Protein AF-A0A538HYV1-F1 (afdb_monomer)

Solvent-accessible surface area (backbone atoms only — not comparable to full-atom values): 6639 Å² total; per-residue (Å²): 136,78,75,59,47,40,38,59,32,88,82,58,61,31,30,32,40,26,66,51,72,64,74,46,76,49,74,39,66,48,72,68,38,17,68,73,62,76,39,86,46,26,56,33,26,27,53,41,82,86,28,60,45,78,77,39,39,72,88,44,53,38,77,48,64,51,94,94,42,76,47,35,38,33,24,34,67,88,70,64,28,70,54,37,30,40,22,73,55,58,73,92,80,44,101,74,81,62,76,55,48,51,36,30,53,59,82,57,48,72,88,73,88,133

Sequence (114 aa):
MTLPLSGGCNCGAVRFEVSEPLLRASYCHCKRCQRRSGTAASAQAHPAPGSFRIVAGQERLRMWKPPDSDGEKWFCGDCGSAIFGSNPVIPNRSPSGWGRSTTIPAFVRRCGSS

Secondary structure (DSSP, 8-state):
-PSPEEEE-TTSSSEEEE-S--SEEEEE-SHHHHHHHTSSSEEEEEPPTT-EEEEE-GGGEEEE--TT-S-EEEEETTT--EEEEEE---GGG-TT--S-EEEEES--------

Mean predicted aligned error: 7.63 Å

Structure (mmCIF, N/CA/C/O backbone):
data_AF-A0A538HYV1-F1
#
_entry.id   AF-A0A538HYV1-F1
#
loop_
_atom_site.group_PDB
_atom_site.id
_atom_site.type_symbol
_atom_site.label_atom_id
_atom_site.label_alt_id
_atom_site.label_comp_id
_atom_site.label_asym_id
_atom_site.label_entity_id
_atom_site.label_seq_id
_atom_site.pdbx_PDB_ins_code
_atom_site.Cartn_x
_atom_site.Cartn_y
_atom_site.Cartn_z
_atom_site.occupancy
_atom_site.B_iso_or_equiv
_atom_site.auth_seq_id
_atom_site.auth_comp_id
_atom_site.auth_asym_id
_atom_site.auth_atom_id
_atom_site.pdbx_PDB_model_num
ATOM 1 N N . MET A 1 1 ? -9.688 16.011 8.439 1.00 59.03 1 MET A N 1
ATOM 2 C CA . MET A 1 1 ? -9.669 14.544 8.237 1.00 59.03 1 MET A CA 1
ATOM 3 C C . MET A 1 1 ? -9.667 13.905 9.613 1.00 59.03 1 MET A C 1
ATOM 5 O O . MET A 1 1 ? -8.872 14.342 10.433 1.00 59.03 1 MET A O 1
ATOM 9 N N . THR A 1 2 ? -10.559 12.955 9.888 1.00 82.31 2 THR A N 1
ATOM 10 C CA . THR A 1 2 ? -10.644 12.296 11.203 1.00 82.31 2 THR A CA 1
ATOM 11 C C . THR A 1 2 ? -9.802 11.026 11.193 1.00 82.31 2 THR A C 1
ATOM 13 O O . THR A 1 2 ? -9.894 10.243 10.249 1.00 82.31 2 THR A O 1
ATOM 16 N N . LEU A 1 3 ? -8.971 10.855 12.218 1.00 88.69 3 LEU A N 1
ATOM 17 C CA . LEU A 1 3 ? -8.142 9.672 12.438 1.00 88.69 3 LEU A CA 1
ATOM 18 C C . LEU A 1 3 ? -8.873 8.668 13.349 1.00 88.69 3 LEU A C 1
ATOM 20 O O . LEU A 1 3 ? -9.713 9.096 14.143 1.00 88.69 3 LEU A O 1
ATOM 24 N N . PRO A 1 4 ? -8.550 7.363 13.274 1.00 89.69 4 PRO A N 1
ATOM 25 C CA . PRO A 1 4 ? -7.605 6.741 12.341 1.00 89.69 4 PRO A CA 1
ATOM 26 C C . PRO A 1 4 ? -8.167 6.621 10.912 1.00 89.69 4 PRO A C 1
ATOM 28 O O . PRO A 1 4 ? -9.370 6.461 10.710 1.00 89.69 4 PRO A O 1
ATOM 31 N N . LEU A 1 5 ? -7.290 6.670 9.903 1.00 92.06 5 LEU A N 1
ATOM 32 C CA . LEU A 1 5 ? -7.654 6.279 8.537 1.00 92.06 5 LEU A CA 1
ATOM 33 C C . LEU A 1 5 ? -7.629 4.754 8.444 1.00 92.06 5 LEU A C 1
ATOM 35 O O . LEU A 1 5 ? -6.626 4.144 8.797 1.00 92.06 5 LEU A O 1
ATOM 39 N N . SER A 1 6 ? -8.689 4.137 7.934 1.00 92.25 6 SER A N 1
ATOM 40 C CA . SER A 1 6 ? -8.756 2.687 7.731 1.00 92.25 6 SER A CA 1
ATOM 41 C C . SER A 1 6 ? -8.778 2.327 6.250 1.00 92.25 6 SER A C 1
ATOM 43 O O . SER A 1 6 ? -9.266 3.086 5.416 1.00 92.25 6 SER A O 1
ATOM 45 N N . GLY A 1 7 ? -8.236 1.158 5.918 1.00 91.75 7 GLY A N 1
ATOM 46 C CA . GLY A 1 7 ? -8.213 0.626 4.561 1.00 91.75 7 GLY A CA 1
ATOM 47 C C . GLY A 1 7 ? -8.047 -0.889 4.545 1.00 91.75 7 GLY A C 1
ATOM 48 O O . GLY A 1 7 ? -8.028 -1.553 5.583 1.00 91.75 7 GLY A O 1
ATOM 49 N N . GLY A 1 8 ? -7.958 -1.470 3.354 1.00 94.06 8 GLY A N 1
ATOM 50 C CA . GLY A 1 8 ? -7.794 -2.911 3.216 1.00 94.06 8 GLY A CA 1
ATOM 51 C C . GLY A 1 8 ? -7.784 -3.386 1.775 1.00 94.06 8 GLY A C 1
ATOM 52 O O . GLY A 1 8 ? -7.825 -2.587 0.840 1.00 94.06 8 GLY A O 1
ATOM 53 N N . CYS A 1 9 ? -7.719 -4.703 1.611 1.00 95.12 9 CYS A N 1
ATOM 54 C CA . CYS A 1 9 ? -7.863 -5.343 0.311 1.00 95.12 9 CYS A CA 1
ATOM 55 C C . CYS A 1 9 ? -9.325 -5.351 -0.168 1.00 95.12 9 CYS A C 1
ATOM 57 O O . CYS A 1 9 ? -10.251 -5.133 0.615 1.00 95.12 9 CYS A O 1
ATOM 59 N N . ASN A 1 10 ? -9.531 -5.666 -1.450 1.00 94.00 10 ASN A N 1
ATOM 60 C CA . ASN A 1 10 ? -10.863 -5.709 -2.056 1.00 94.00 10 ASN A CA 1
ATOM 61 C C . ASN A 1 10 ? -11.753 -6.824 -1.482 1.00 94.00 10 ASN A C 1
ATOM 63 O O . ASN A 1 10 ? -12.940 -6.606 -1.275 1.00 94.00 10 ASN A O 1
ATOM 67 N N . CYS A 1 11 ? -11.192 -8.001 -1.179 1.00 96.06 11 CYS A N 1
ATOM 68 C CA . CYS A 1 11 ? -11.957 -9.097 -0.567 1.00 96.06 11 CYS A CA 1
ATOM 69 C C . CYS A 1 11 ? -12.208 -8.908 0.938 1.00 96.06 11 CYS A C 1
ATOM 71 O O . CYS A 1 11 ? -12.892 -9.715 1.556 1.00 96.06 11 CYS A O 1
ATOM 73 N N . GLY A 1 12 ? -11.630 -7.873 1.552 1.00 95.69 12 GLY A N 1
ATOM 74 C CA . GLY A 1 12 ? -11.792 -7.566 2.968 1.00 95.69 12 GLY A CA 1
ATOM 75 C C . GLY A 1 12 ? -11.007 -8.440 3.949 1.00 95.69 12 GLY A C 1
ATOM 76 O O . GLY A 1 12 ? -11.022 -8.116 5.135 1.00 95.69 12 GLY A O 1
ATOM 77 N N . ALA A 1 13 ? -10.296 -9.471 3.478 1.00 96.19 13 ALA A N 1
ATOM 78 C CA . ALA A 1 13 ? -9.491 -10.365 4.312 1.00 96.19 13 ALA A CA 1
ATOM 79 C C . ALA A 1 13 ? -8.341 -9.644 5.036 1.00 96.19 13 ALA A C 1
ATOM 81 O O . ALA A 1 13 ? -8.035 -9.976 6.173 1.00 96.19 13 ALA A O 1
ATOM 82 N N . VAL A 1 14 ? -7.730 -8.639 4.399 1.00 96.12 14 VAL A N 1
ATOM 83 C CA . VAL A 1 14 ? -6.649 -7.822 4.968 1.00 96.12 14 VAL A CA 1
ATOM 84 C C . VAL A 1 14 ? -7.166 -6.424 5.277 1.00 96.12 14 VAL A C 1
ATOM 86 O O . VAL A 1 14 ? -7.683 -5.749 4.381 1.00 96.12 14 VAL A O 1
ATOM 89 N N . ARG A 1 15 ? -6.963 -5.957 6.512 1.00 95.25 15 ARG A N 1
ATOM 90 C CA . ARG A 1 15 ? -7.335 -4.608 6.971 1.00 95.25 15 ARG A CA 1
ATOM 91 C C . ARG A 1 15 ? -6.162 -3.912 7.644 1.00 95.25 15 ARG A C 1
ATOM 93 O O . ARG A 1 15 ? -5.368 -4.552 8.329 1.00 95.25 15 ARG A O 1
ATOM 100 N N . PHE A 1 16 ? -6.065 -2.600 7.465 1.00 91.06 16 PHE A N 1
ATOM 101 C CA . PHE A 1 16 ? -5.028 -1.769 8.071 1.00 91.06 16 PHE A CA 1
ATOM 102 C C . PHE A 1 16 ? -5.583 -0.437 8.564 1.00 91.06 16 PHE A C 1
ATOM 104 O O . PHE A 1 16 ? -6.631 0.024 8.108 1.00 91.06 16 PHE A O 1
ATOM 111 N N . GLU A 1 17 ? -4.829 0.196 9.454 1.00 93.25 17 GLU A N 1
ATOM 112 C CA . GLU A 1 17 ? -5.118 1.519 9.996 1.00 93.25 17 GLU A CA 1
ATOM 113 C C . GLU A 1 17 ? -3.878 2.416 9.962 1.00 93.25 17 GLU A C 1
ATOM 115 O O . GLU A 1 17 ? -2.746 1.933 10.042 1.00 93.25 17 GLU A O 1
ATOM 120 N N . VAL A 1 18 ? -4.113 3.725 9.861 1.00 91.50 18 VAL A N 1
ATOM 121 C CA . VAL A 1 18 ? -3.121 4.790 10.019 1.00 91.50 18 VAL A CA 1
ATOM 122 C C . VAL A 1 18 ? -3.591 5.734 11.123 1.00 91.50 18 VAL A C 1
ATOM 124 O O . VAL A 1 18 ? -4.639 6.370 10.989 1.00 91.50 18 VAL A O 1
ATOM 127 N N . SER A 1 19 ? -2.834 5.819 12.213 1.00 92.06 19 SER A N 1
ATOM 128 C CA . SER A 1 19 ? -3.205 6.587 13.409 1.00 92.06 19 SER A CA 1
ATOM 129 C C . SER A 1 19 ? -2.830 8.067 13.353 1.00 92.06 19 SER A C 1
ATOM 131 O O . SER A 1 19 ? -3.312 8.832 14.181 1.00 92.06 19 SER A O 1
ATOM 133 N N . GLU A 1 20 ? -2.004 8.481 12.390 1.00 90.88 20 GLU A N 1
ATOM 134 C CA . GLU A 1 20 ? -1.517 9.857 12.237 1.00 90.88 20 GLU A CA 1
ATOM 135 C C . GLU A 1 20 ? -1.782 10.413 10.829 1.00 90.88 20 GLU A C 1
ATOM 137 O O . GLU A 1 20 ? -2.015 9.645 9.887 1.00 90.88 20 GLU A O 1
ATOM 142 N N . PRO A 1 21 ? -1.749 11.745 10.637 1.00 90.62 21 PRO A N 1
ATOM 143 C CA . PRO A 1 21 ? -1.860 12.332 9.309 1.00 90.62 21 PRO A CA 1
ATOM 144 C C . PRO A 1 21 ? -0.768 11.817 8.361 1.00 90.62 21 PRO A C 1
ATOM 146 O O . PRO A 1 21 ? 0.375 11.574 8.750 1.00 90.62 21 PRO A O 1
ATOM 149 N N . LEU A 1 22 ? -1.114 11.682 7.080 1.00 88.38 22 LEU A N 1
ATOM 150 C CA . LEU A 1 22 ? -0.145 11.335 6.043 1.00 88.38 22 LEU A CA 1
ATOM 151 C C . LEU A 1 22 ? 0.877 12.467 5.889 1.00 88.38 22 LEU A C 1
ATOM 153 O O . LEU A 1 22 ? 0.502 13.628 5.754 1.00 88.38 22 LEU A O 1
ATOM 157 N N . LEU A 1 23 ? 2.161 12.118 5.827 1.00 88.88 23 LEU A N 1
ATOM 158 C CA . LEU A 1 23 ? 3.251 13.076 5.645 1.00 88.88 23 LEU A CA 1
ATOM 159 C C . LEU A 1 23 ? 3.259 13.673 4.237 1.00 88.88 23 LEU A C 1
ATOM 161 O O . LEU A 1 23 ? 3.586 14.841 4.051 1.00 88.88 23 LEU A O 1
ATOM 165 N N . ARG A 1 24 ? 2.949 12.855 3.224 1.00 86.56 24 ARG A N 1
ATOM 166 C CA . ARG A 1 24 ? 2.888 13.282 1.818 1.00 86.56 24 ARG A CA 1
ATOM 167 C C . ARG A 1 24 ? 2.151 12.278 0.939 1.00 86.56 24 ARG A C 1
ATOM 169 O O . ARG A 1 24 ? 2.081 11.086 1.245 1.00 86.56 24 ARG A O 1
ATOM 176 N N . ALA A 1 25 ? 1.704 12.760 -0.215 1.00 88.69 25 ALA A N 1
ATOM 177 C CA . ALA A 1 25 ? 1.298 11.944 -1.352 1.00 88.69 25 ALA A CA 1
ATOM 178 C C . ALA A 1 25 ? 2.315 12.094 -2.497 1.00 88.69 25 ALA A C 1
ATOM 180 O O . ALA A 1 25 ? 3.007 13.103 -2.606 1.00 88.69 25 ALA A O 1
ATOM 181 N N . SER A 1 26 ? 2.452 11.071 -3.337 1.00 87.50 26 SER A N 1
ATOM 182 C CA . SER A 1 26 ? 3.378 11.072 -4.475 1.00 87.50 26 SER A CA 1
ATOM 183 C C . SER A 1 26 ? 2.896 10.141 -5.581 1.00 87.50 26 SER A C 1
ATOM 185 O O . SER A 1 26 ? 2.21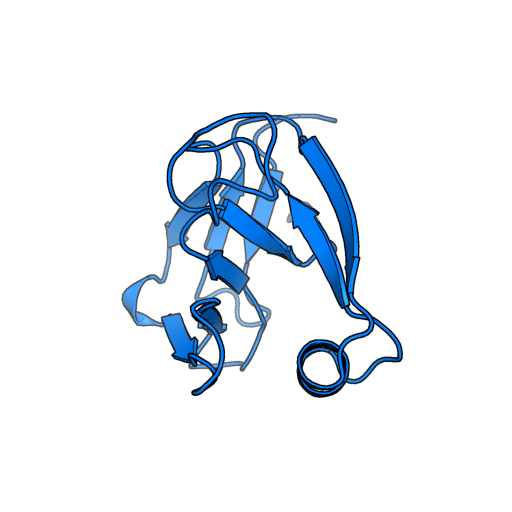8 9.153 -5.302 1.00 87.50 26 SER A O 1
ATOM 187 N N . TYR A 1 27 ? 3.312 10.403 -6.816 1.00 90.31 27 TYR A N 1
ATOM 188 C CA . TYR A 1 27 ? 3.135 9.485 -7.937 1.00 90.31 27 TYR A CA 1
ATOM 189 C C . TYR A 1 27 ? 4.472 8.836 -8.291 1.00 90.31 27 TYR A C 1
ATOM 191 O O . TYR A 1 27 ? 5.491 9.511 -8.419 1.00 90.31 27 TYR A O 1
ATOM 199 N N . CYS A 1 28 ? 4.485 7.510 -8.424 1.00 87.44 28 CYS A N 1
ATOM 200 C CA . CYS A 1 28 ? 5.654 6.779 -8.899 1.00 87.44 28 CYS A CA 1
ATOM 201 C C . CYS A 1 28 ? 5.447 6.317 -10.340 1.00 87.44 28 CYS A C 1
ATOM 203 O O . CYS A 1 28 ? 4.530 5.547 -10.624 1.00 87.44 28 CYS A O 1
ATOM 205 N N . HIS A 1 29 ? 6.353 6.743 -11.218 1.00 92.50 29 HIS A N 1
ATOM 206 C CA . HIS A 1 29 ? 6.318 6.471 -12.657 1.00 92.50 29 HIS A CA 1
ATOM 207 C C . HIS A 1 29 ? 7.257 5.337 -13.087 1.00 92.50 29 HIS A C 1
ATOM 209 O O . HIS A 1 29 ? 7.477 5.127 -14.276 1.00 92.50 29 HIS A O 1
ATOM 215 N N . CYS A 1 30 ? 7.867 4.605 -12.148 1.00 88.94 30 CYS A N 1
ATOM 216 C CA . CYS A 1 30 ? 8.762 3.521 -12.538 1.00 88.94 30 CYS A CA 1
ATOM 217 C C . CYS A 1 30 ? 7.967 2.372 -13.179 1.00 88.94 30 CYS A C 1
ATOM 219 O O . CYS A 1 30 ? 6.835 2.082 -12.782 1.00 88.94 30 CYS A O 1
ATOM 221 N N . LYS A 1 31 ? 8.590 1.652 -14.120 1.00 90.31 31 LYS A N 1
ATOM 222 C CA . LYS A 1 31 ? 7.942 0.538 -14.835 1.00 90.31 31 LYS A CA 1
ATOM 223 C C . LYS A 1 31 ? 7.382 -0.540 -13.896 1.00 90.31 31 LYS A C 1
ATOM 225 O O . LYS A 1 31 ? 6.405 -1.196 -14.234 1.00 90.31 31 LYS A O 1
ATOM 230 N N . ARG A 1 32 ? 7.987 -0.749 -12.717 1.00 88.94 32 ARG A N 1
ATOM 231 C CA . ARG A 1 32 ? 7.489 -1.714 -11.715 1.00 88.94 32 ARG A CA 1
ATOM 232 C C . ARG A 1 32 ? 6.164 -1.242 -11.105 1.00 88.94 32 ARG A C 1
ATOM 234 O O . ARG A 1 32 ? 5.228 -2.026 -11.006 1.00 88.94 32 ARG A O 1
ATOM 241 N N . CYS A 1 33 ? 6.071 0.037 -10.747 1.00 88.38 33 CYS A N 1
ATOM 242 C CA . CYS A 1 33 ? 4.849 0.637 -10.218 1.00 88.38 33 CYS A CA 1
ATOM 243 C C . CYS A 1 33 ? 3.746 0.704 -11.274 1.00 88.38 33 CYS A C 1
ATOM 245 O O . CYS A 1 33 ? 2.620 0.353 -10.953 1.00 88.38 33 CYS A O 1
ATOM 247 N N . GLN A 1 34 ? 4.083 1.037 -12.524 1.00 92.62 34 GLN A N 1
ATOM 248 C CA . GLN A 1 34 ? 3.139 1.002 -13.647 1.00 92.62 34 GLN A CA 1
ATOM 249 C C . GLN A 1 34 ? 2.563 -0.401 -13.872 1.00 92.62 34 GLN A C 1
ATOM 251 O O . GLN A 1 34 ? 1.352 -0.565 -13.967 1.00 92.62 34 GLN A O 1
ATOM 256 N N . ARG A 1 35 ? 3.416 -1.437 -13.883 1.00 91.50 35 ARG A N 1
ATOM 257 C CA . ARG A 1 35 ? 2.971 -2.837 -14.009 1.00 91.50 35 ARG A CA 1
ATOM 258 C C . ARG A 1 35 ? 2.100 -3.287 -12.840 1.00 91.50 35 ARG A C 1
ATOM 260 O O . ARG A 1 35 ? 1.155 -4.031 -13.048 1.00 91.50 35 ARG A O 1
ATOM 267 N N . ARG A 1 36 ? 2.414 -2.842 -11.620 1.00 88.94 36 ARG A N 1
ATOM 268 C CA . ARG A 1 36 ? 1.642 -3.189 -10.420 1.00 88.94 36 ARG A CA 1
ATOM 269 C C . ARG A 1 36 ? 0.276 -2.510 -10.382 1.00 88.94 36 ARG A C 1
ATOM 271 O O . ARG A 1 36 ? -0.674 -3.127 -9.920 1.00 88.94 36 ARG A O 1
ATOM 278 N N . SER A 1 37 ? 0.186 -1.245 -10.787 1.00 90.19 37 SER A N 1
ATOM 279 C CA . SER A 1 37 ? -1.075 -0.498 -10.766 1.00 90.19 37 SER A CA 1
ATOM 280 C C . SER A 1 37 ? -1.912 -0.686 -12.030 1.00 90.19 37 SER A C 1
ATOM 282 O O . SER A 1 37 ? -3.099 -0.390 -11.996 1.00 90.19 37 SER A O 1
ATOM 284 N N . GLY A 1 38 ? -1.310 -1.136 -13.135 1.00 92.44 38 GLY A N 1
ATOM 285 C CA . GLY A 1 38 ? -1.957 -1.174 -14.448 1.00 92.44 38 GLY A CA 1
ATOM 286 C C . GLY A 1 38 ? -2.167 0.216 -15.064 1.00 92.44 38 GLY A C 1
ATOM 287 O O . GLY A 1 38 ? -3.003 0.374 -15.944 1.00 92.44 38 GLY A O 1
ATOM 288 N N . THR A 1 39 ? -1.444 1.238 -14.593 1.00 93.12 39 THR A N 1
ATOM 289 C CA . THR A 1 39 ? -1.645 2.650 -14.975 1.00 93.12 39 THR A CA 1
ATOM 290 C C . THR A 1 39 ? -0.319 3.363 -15.267 1.00 93.12 39 THR A C 1
ATOM 292 O O . THR A 1 39 ? 0.760 2.842 -14.988 1.00 93.12 39 THR A O 1
ATOM 295 N N . ALA A 1 40 ? -0.382 4.598 -15.787 1.00 93.56 40 ALA A N 1
ATOM 296 C CA . ALA A 1 40 ? 0.801 5.419 -16.088 1.00 93.56 40 ALA A CA 1
ATOM 297 C C . ALA A 1 40 ? 1.645 5.792 -14.847 1.00 93.56 40 ALA A C 1
ATOM 299 O O . ALA A 1 40 ? 2.835 6.107 -14.968 1.00 93.56 40 ALA A O 1
ATOM 300 N N . ALA A 1 41 ? 1.045 5.752 -13.655 1.00 91.06 41 ALA A N 1
ATOM 301 C CA . ALA A 1 41 ? 1.712 6.003 -12.385 1.00 91.06 41 ALA A CA 1
ATOM 302 C C . ALA A 1 41 ? 0.974 5.337 -11.220 1.00 91.06 41 ALA A C 1
ATOM 304 O O . ALA A 1 41 ? -0.256 5.296 -11.192 1.00 91.06 41 ALA A O 1
ATOM 305 N N . SER A 1 42 ? 1.719 4.906 -10.203 1.00 90.25 42 SER A N 1
A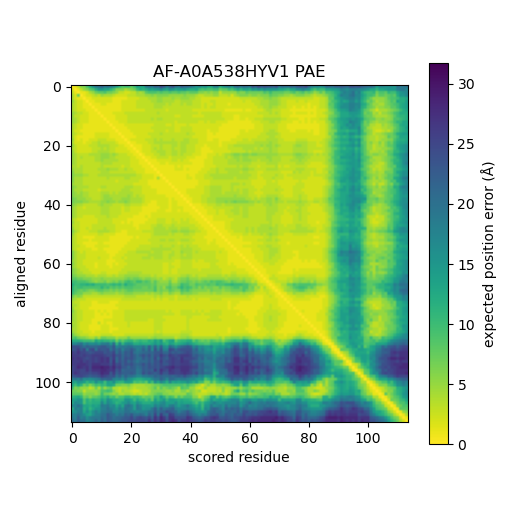TOM 3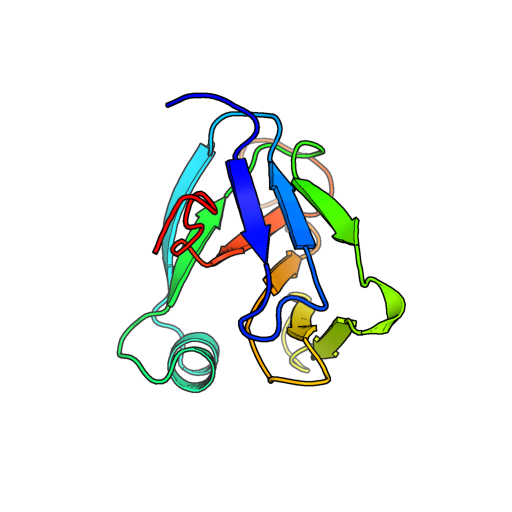06 C CA . SER A 1 42 ? 1.131 4.466 -8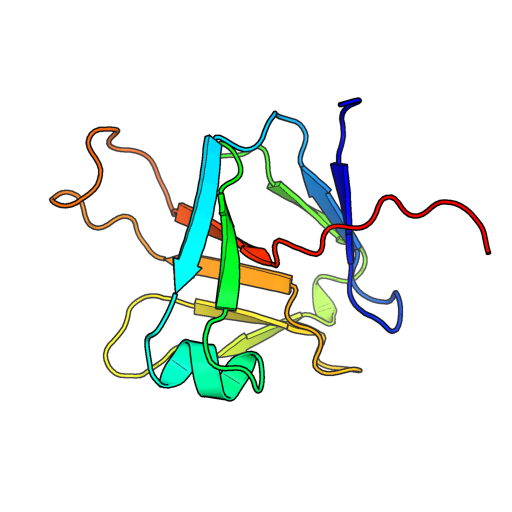.936 1.00 90.25 42 SER A CA 1
ATOM 307 C C . SER A 1 42 ? 1.006 5.649 -7.982 1.00 90.25 42 SER A C 1
ATOM 309 O O . SER A 1 42 ? 2.019 6.240 -7.604 1.00 90.25 42 SER A O 1
ATOM 311 N N . ALA A 1 43 ? -0.217 5.951 -7.548 1.00 91.75 43 ALA A N 1
ATOM 312 C CA . ALA A 1 43 ? -0.474 6.904 -6.474 1.00 91.75 43 ALA A CA 1
ATOM 313 C C . ALA A 1 43 ? -0.092 6.291 -5.117 1.00 91.75 43 ALA A C 1
ATOM 315 O O . ALA A 1 43 ? -0.491 5.172 -4.785 1.00 91.75 43 ALA A O 1
ATOM 316 N N . GLN A 1 44 ? 0.699 7.017 -4.337 1.00 89.00 44 GLN A N 1
ATOM 317 C CA . GLN A 1 44 ? 1.320 6.546 -3.105 1.00 89.00 44 GLN A CA 1
ATOM 318 C C . GLN A 1 44 ? 1.126 7.562 -1.983 1.00 89.00 44 GLN A C 1
ATOM 320 O O . GLN A 1 44 ? 1.391 8.747 -2.177 1.00 89.00 44 GLN A O 1
ATOM 325 N N . ALA A 1 45 ? 0.740 7.086 -0.807 1.00 90.81 45 ALA A N 1
ATOM 326 C CA . ALA A 1 45 ? 0.639 7.851 0.426 1.00 90.81 45 ALA A CA 1
ATOM 327 C C . ALA A 1 45 ? 1.706 7.393 1.428 1.00 90.81 45 ALA A C 1
ATOM 329 O O . ALA A 1 45 ? 2.034 6.208 1.508 1.00 90.81 45 ALA A O 1
ATOM 330 N N . HIS A 1 46 ? 2.252 8.343 2.183 1.00 89.06 46 HIS A N 1
ATOM 331 C CA . HIS A 1 46 ? 3.351 8.117 3.122 1.00 89.06 46 HIS A CA 1
ATOM 332 C C . HIS A 1 46 ? 2.869 8.396 4.548 1.00 89.06 46 HIS A C 1
ATOM 334 O O . HIS A 1 46 ? 2.793 9.567 4.922 1.00 89.06 46 HIS A O 1
ATOM 340 N N . PRO A 1 47 ? 2.495 7.368 5.327 1.00 87.19 47 PRO A N 1
ATOM 341 C CA . PRO A 1 47 ? 2.175 7.531 6.743 1.00 87.19 47 PRO A CA 1
ATOM 342 C C . PRO A 1 47 ? 3.409 7.945 7.558 1.00 87.19 47 PRO A C 1
ATOM 344 O O . PRO A 1 47 ? 4.548 7.694 7.149 1.00 87.19 47 PRO A O 1
ATOM 347 N N . ALA A 1 48 ? 3.182 8.552 8.725 1.00 87.19 48 ALA A N 1
ATOM 348 C CA . ALA A 1 48 ? 4.245 8.774 9.700 1.00 87.19 48 ALA A CA 1
ATOM 349 C C . ALA A 1 48 ? 4.835 7.426 10.171 1.00 87.19 48 ALA A C 1
ATOM 351 O O . ALA A 1 48 ? 4.096 6.434 10.255 1.00 87.19 48 ALA A O 1
ATOM 352 N N . PRO A 1 49 ? 6.149 7.333 10.448 1.00 84.50 49 PRO A N 1
ATOM 353 C CA . PRO A 1 49 ? 6.752 6.106 10.963 1.00 84.50 49 PRO A CA 1
ATOM 354 C C . PRO A 1 49 ? 6.017 5.593 12.207 1.00 84.50 49 PRO A C 1
ATOM 356 O O . PRO A 1 49 ? 5.715 6.359 13.110 1.00 84.50 49 PRO A O 1
ATOM 359 N N . GLY A 1 50 ? 5.708 4.296 12.249 1.00 85.25 50 GLY A N 1
ATOM 360 C CA . GLY A 1 50 ? 4.979 3.686 13.370 1.00 85.25 50 GLY A CA 1
ATOM 361 C C . GLY A 1 50 ? 3.463 3.925 13.381 1.00 85.25 50 GLY A C 1
ATOM 362 O O . GLY A 1 50 ? 2.761 3.214 14.091 1.00 85.25 50 GLY A O 1
ATOM 363 N N . SER A 1 51 ? 2.936 4.837 12.557 1.00 89.44 51 SER A N 1
ATOM 364 C CA . SER A 1 51 ? 1.492 5.120 12.520 1.00 89.44 51 SER A CA 1
ATOM 365 C C . SER A 1 51 ? 0.669 4.117 11.706 1.00 89.44 51 SER A C 1
ATOM 367 O O . SER A 1 51 ? -0.549 4.086 11.838 1.00 89.44 51 SER A O 1
ATOM 369 N N . PHE A 1 52 ? 1.304 3.296 10.861 1.00 91.62 52 PHE A N 1
ATOM 370 C CA . PHE A 1 52 ? 0.639 2.269 10.051 1.00 91.62 52 PHE A CA 1
ATOM 371 C C . PHE A 1 52 ? 0.690 0.899 10.730 1.00 91.62 52 PHE A C 1
ATOM 373 O O . PHE A 1 52 ? 1.768 0.433 11.102 1.00 91.62 52 PHE A O 1
ATOM 380 N N . ARG A 1 53 ? -0.452 0.207 10.793 1.00 90.12 53 ARG A N 1
ATOM 381 C CA . ARG A 1 53 ? -0.532 -1.179 11.277 1.00 90.12 53 ARG A CA 1
ATOM 382 C C . ARG A 1 53 ? -1.544 -2.013 10.501 1.00 90.12 53 ARG A C 1
ATOM 384 O O . ARG A 1 53 ? -2.592 -1.515 10.097 1.00 90.12 53 ARG A O 1
ATOM 391 N N . ILE A 1 54 ? -1.254 -3.303 10.351 1.00 93.56 54 ILE A N 1
ATOM 392 C CA . ILE A 1 54 ? -2.238 -4.305 9.923 1.00 93.56 54 ILE A CA 1
ATOM 393 C C . ILE A 1 54 ? -3.083 -4.674 11.142 1.00 93.56 54 ILE A C 1
ATOM 395 O O . ILE A 1 54 ? -2.534 -4.982 12.196 1.00 93.56 54 ILE A O 1
ATOM 399 N N . VAL A 1 55 ? -4.405 -4.625 11.003 1.00 94.81 55 VAL A N 1
ATOM 400 C CA . VAL A 1 55 ? -5.353 -4.944 12.084 1.00 94.81 55 VAL A CA 1
ATOM 401 C C . VAL A 1 55 ? -6.082 -6.268 11.863 1.00 94.81 55 VAL A C 1
ATOM 403 O O . VAL A 1 55 ? -6.645 -6.809 12.807 1.00 94.81 55 VAL A O 1
ATOM 406 N N . ALA A 1 56 ? -6.057 -6.813 10.639 1.00 94.00 56 ALA A N 1
ATOM 407 C CA . ALA A 1 56 ? -6.577 -8.146 10.328 1.00 94.00 56 ALA A CA 1
ATOM 408 C C . ALA A 1 56 ? -5.913 -8.743 9.075 1.00 94.00 56 ALA A C 1
ATOM 410 O O . ALA A 1 56 ? -5.532 -8.000 8.163 1.00 94.00 56 ALA A O 1
ATOM 411 N N . GLY A 1 57 ? -5.827 -10.078 9.016 1.00 94.50 57 GLY A N 1
ATOM 412 C CA . GLY A 1 57 ? -5.425 -10.838 7.825 1.00 94.50 57 GLY A CA 1
ATOM 413 C C . GLY A 1 57 ? -3.935 -10.829 7.508 1.00 94.50 57 GLY A C 1
ATOM 414 O O . GLY A 1 57 ? -3.556 -10.896 6.337 1.00 94.50 57 GLY A O 1
ATOM 415 N N . GLN A 1 58 ? -3.071 -10.711 8.517 1.00 93.38 58 GLN A N 1
ATOM 416 C CA . GLN A 1 58 ? -1.621 -10.696 8.310 1.00 93.38 58 GLN A CA 1
ATOM 417 C C . GLN A 1 58 ? -1.122 -11.980 7.625 1.00 93.38 58 GLN A C 1
ATOM 419 O O . GLN A 1 58 ? -0.226 -11.928 6.790 1.00 93.38 58 GLN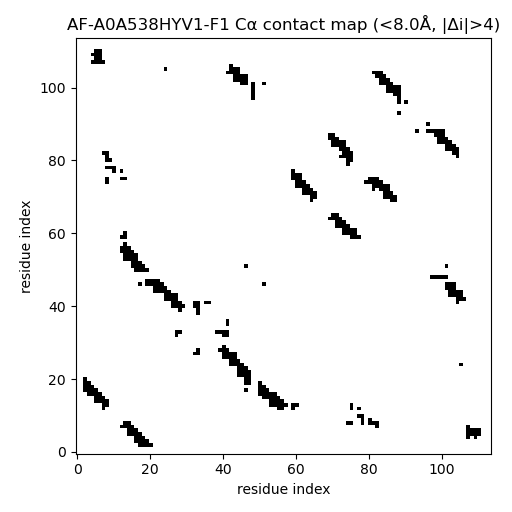 A O 1
ATOM 424 N N . GLU A 1 59 ? -1.744 -13.121 7.905 1.00 94.88 59 GLU A N 1
ATOM 425 C CA . GLU A 1 59 ? -1.464 -14.422 7.296 1.00 94.88 59 GLU A CA 1
ATOM 426 C C . GLU A 1 59 ? -1.841 -14.503 5.808 1.00 94.88 59 GLU A C 1
ATOM 428 O O . G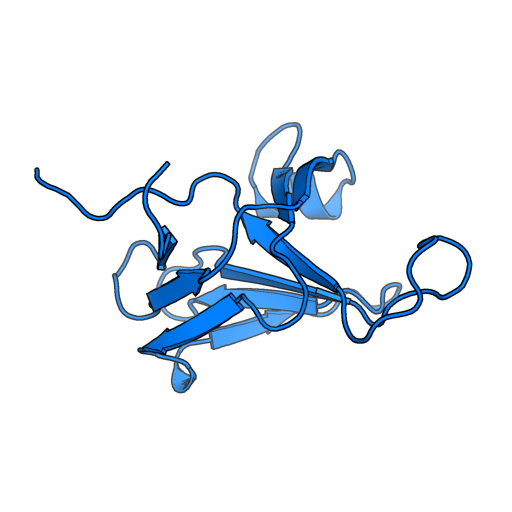LU A 1 59 ? -1.314 -15.339 5.073 1.00 94.88 59 GLU A O 1
ATOM 433 N N . ARG A 1 60 ? -2.729 -13.617 5.337 1.00 96.62 60 ARG A N 1
ATOM 434 C CA . ARG A 1 60 ? -3.123 -13.511 3.922 1.00 96.62 60 ARG A CA 1
ATOM 435 C C . ARG A 1 60 ? -2.208 -12.590 3.127 1.00 96.62 60 ARG A C 1
ATOM 437 O O . ARG A 1 60 ? -2.379 -12.457 1.914 1.00 96.62 60 ARG A O 1
ATOM 444 N N . LEU A 1 61 ? -1.250 -11.931 3.776 1.00 95.12 61 LEU A N 1
ATOM 445 C CA . LEU A 1 61 ? -0.291 -11.083 3.091 1.00 95.12 61 LEU A CA 1
ATOM 446 C C . LEU A 1 61 ? 0.763 -11.919 2.368 1.00 95.12 61 LEU A C 1
ATOM 448 O O . LEU A 1 61 ? 1.345 -12.861 2.901 1.00 95.12 61 LEU A O 1
ATOM 452 N N . ARG A 1 62 ? 1.048 -11.514 1.137 1.00 96.44 62 ARG A N 1
ATOM 453 C CA . ARG A 1 62 ? 2.166 -11.997 0.334 1.00 96.44 62 ARG A CA 1
ATOM 454 C C . ARG A 1 62 ? 3.092 -10.829 0.032 1.00 96.44 62 ARG A C 1
ATOM 456 O O . ARG A 1 62 ? 2.653 -9.679 -0.049 1.00 96.44 62 ARG A O 1
ATOM 463 N N . MET A 1 63 ? 4.373 -11.136 -0.125 1.00 93.25 63 MET A N 1
ATOM 464 C CA . MET A 1 63 ? 5.423 -10.158 -0.375 1.00 93.25 63 MET A CA 1
ATOM 465 C C . MET A 1 63 ? 6.153 -10.514 -1.661 1.00 93.25 63 MET A C 1
ATOM 467 O O . MET A 1 63 ? 6.495 -11.671 -1.897 1.00 93.25 63 MET A O 1
ATOM 471 N N . TRP A 1 64 ? 6.397 -9.502 -2.483 1.00 91.38 64 TRP A N 1
ATOM 472 C CA . TRP A 1 64 ? 7.328 -9.592 -3.595 1.00 91.38 64 TRP A CA 1
ATOM 473 C C . TRP A 1 64 ? 8.414 -8.525 -3.452 1.00 91.38 64 TRP A C 1
ATOM 475 O O . TRP A 1 64 ? 8.114 -7.335 -3.303 1.00 91.38 64 TRP A O 1
ATOM 485 N N . LYS A 1 65 ? 9.676 -8.957 -3.516 1.00 89.50 65 LYS A N 1
ATOM 486 C CA . LYS A 1 65 ? 10.857 -8.092 -3.498 1.00 89.50 65 LYS A CA 1
ATOM 487 C C . LYS A 1 65 ? 11.502 -8.111 -4.889 1.00 89.50 65 LYS A C 1
ATOM 489 O O . LYS A 1 65 ? 11.852 -9.187 -5.373 1.00 89.50 65 LYS A O 1
ATOM 494 N N . PRO A 1 66 ? 11.656 -6.955 -5.556 1.00 84.75 66 PRO A N 1
ATOM 495 C CA . PRO A 1 66 ? 12.427 -6.882 -6.789 1.00 84.75 66 PRO A CA 1
ATOM 496 C C . PRO A 1 66 ? 13.902 -7.256 -6.536 1.00 84.75 66 PRO A C 1
ATOM 498 O O . PRO A 1 66 ? 14.444 -6.791 -5.538 1.00 84.75 66 PRO A O 1
ATOM 501 N N . PRO A 1 67 ? 14.581 -7.998 -7.434 1.00 82.81 67 PRO A N 1
ATOM 502 C CA . PRO A 1 67 ? 15.982 -8.399 -7.234 1.00 82.81 67 PRO A CA 1
ATOM 503 C C . PRO A 1 67 ? 16.929 -7.214 -6.995 1.00 82.81 67 PRO A C 1
ATOM 505 O O . PRO A 1 67 ? 17.781 -7.263 -6.118 1.00 82.81 67 PRO A O 1
ATOM 508 N N . ASP A 1 68 ? 16.711 -6.113 -7.720 1.00 83.88 68 ASP A N 1
ATOM 509 C CA . ASP A 1 68 ? 17.571 -4.919 -7.699 1.00 83.88 68 ASP A CA 1
ATOM 510 C C . ASP A 1 68 ? 17.034 -3.812 -6.773 1.00 83.88 68 ASP A C 1
ATOM 512 O O . ASP A 1 68 ? 17.213 -2.619 -7.029 1.00 83.88 68 ASP A O 1
ATOM 516 N N . SER A 1 69 ? 16.244 -4.164 -5.756 1.00 80.88 69 SER A N 1
ATOM 517 C CA . SER A 1 69 ? 15.661 -3.180 -4.846 1.00 80.88 69 SER A CA 1
ATOM 518 C C . SER A 1 69 ? 15.411 -3.772 -3.477 1.00 80.88 69 SER A C 1
ATOM 520 O O . SER A 1 69 ? 14.835 -4.846 -3.350 1.00 80.88 69 SER A O 1
ATOM 522 N N . ASP A 1 70 ? 15.692 -2.994 -2.441 1.00 78.31 70 ASP A N 1
ATOM 523 C CA . ASP A 1 70 ? 15.271 -3.348 -1.089 1.00 78.31 70 ASP A CA 1
ATOM 524 C C . ASP A 1 70 ? 13.775 -3.134 -0.816 1.00 78.31 70 ASP A C 1
ATOM 526 O O . ASP A 1 70 ? 13.282 -3.427 0.273 1.00 78.31 70 ASP A O 1
ATOM 530 N N . GLY A 1 71 ? 13.041 -2.644 -1.819 1.00 83.38 71 GLY A N 1
ATOM 531 C CA . GLY A 1 71 ? 11.668 -2.201 -1.677 1.00 83.38 71 GLY A CA 1
ATOM 532 C C . GLY A 1 71 ? 10.673 -3.339 -1.826 1.00 83.38 71 GLY A C 1
ATOM 533 O O . GLY A 1 71 ? 10.200 -3.609 -2.932 1.00 83.38 71 GLY A O 1
ATOM 534 N N . GLU A 1 72 ? 10.249 -3.905 -0.711 1.00 89.25 72 GLU A N 1
ATOM 535 C CA . GLU A 1 72 ? 9.180 -4.890 -0.613 1.00 89.25 72 GLU A CA 1
ATOM 536 C C . GLU A 1 72 ? 7.838 -4.332 -1.113 1.00 89.25 72 GLU A C 1
ATOM 538 O O . GLU A 1 72 ? 7.520 -3.134 -1.011 1.00 89.25 72 GLU A O 1
ATOM 543 N N . LYS A 1 73 ? 7.033 -5.217 -1.697 1.00 90.19 73 LYS A N 1
ATOM 544 C CA . LYS A 1 73 ? 5.663 -4.945 -2.127 1.00 90.19 73 LYS A CA 1
ATOM 545 C C . LYS A 1 73 ? 4.756 -5.986 -1.501 1.00 90.19 73 LYS A C 1
ATOM 547 O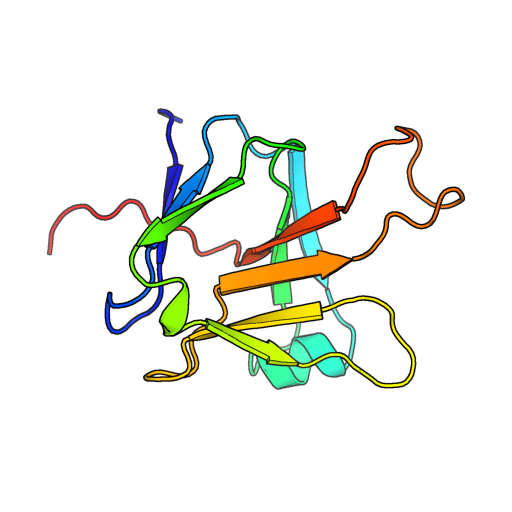 O . LYS A 1 73 ? 4.808 -7.154 -1.869 1.00 90.19 73 LYS A O 1
ATOM 552 N N . TRP A 1 74 ? 3.907 -5.534 -0.592 1.00 94.38 74 TRP A N 1
ATOM 553 C CA . TRP A 1 74 ? 2.950 -6.357 0.123 1.00 94.38 74 TRP A CA 1
ATOM 554 C C . TRP A 1 74 ? 1.571 -6.261 -0.533 1.00 94.38 74 TRP A C 1
ATOM 556 O O . TRP A 1 74 ? 1.107 -5.179 -0.925 1.00 94.38 74 TRP A O 1
ATOM 566 N N . PHE A 1 75 ? 0.931 -7.411 -0.704 1.00 95.25 75 PHE A N 1
ATOM 567 C CA . PHE A 1 75 ? -0.365 -7.552 -1.359 1.00 95.25 75 PHE A CA 1
ATOM 568 C C . PHE A 1 75 ? -1.176 -8.686 -0.724 1.00 95.25 75 PHE A C 1
ATOM 570 O O . PHE A 1 75 ? -0.625 -9.564 -0.064 1.00 95.25 75 PHE A O 1
ATOM 577 N N . CYS A 1 76 ? -2.494 -8.658 -0.900 1.00 96.44 76 CYS A N 1
ATOM 578 C CA . CYS A 1 76 ? -3.367 -9.743 -0.464 1.00 96.44 76 CYS A CA 1
ATOM 579 C C . CYS A 1 76 ? -3.189 -10.953 -1.389 1.00 96.44 76 CYS A C 1
ATOM 581 O O . CYS A 1 76 ? -3.367 -10.829 -2.599 1.00 96.44 76 CYS A O 1
ATOM 583 N N . GLY A 1 77 ? -2.862 -12.114 -0.824 1.00 97.06 77 GLY A N 1
ATOM 584 C CA . GLY A 1 77 ? -2.709 -13.363 -1.567 1.00 97.06 77 GLY A CA 1
ATOM 585 C C . GLY A 1 77 ? -4.011 -13.892 -2.164 1.00 97.06 77 GLY A C 1
ATOM 586 O O . GLY A 1 77 ? -3.956 -14.603 -3.159 1.00 97.06 77 GLY A O 1
ATOM 587 N N . ASP A 1 78 ? -5.160 -13.512 -1.601 1.00 97.44 78 ASP A N 1
ATOM 588 C CA . ASP A 1 78 ? -6.461 -14.029 -2.038 1.00 97.44 78 ASP A CA 1
ATOM 589 C C . ASP A 1 78 ? -7.024 -13.252 -3.232 1.00 97.44 78 ASP A C 1
ATOM 591 O O . ASP A 1 78 ? -7.598 -13.838 -4.143 1.00 97.44 78 ASP A O 1
ATOM 595 N N . CYS A 1 79 ? -6.880 -11.921 -3.235 1.00 96.31 79 CYS A N 1
ATOM 596 C CA . CYS A 1 79 ? -7.497 -11.057 -4.250 1.00 96.31 79 CYS A CA 1
ATOM 597 C C . CYS A 1 79 ? -6.510 -10.160 -5.010 1.00 96.31 79 CYS A C 1
ATOM 599 O O . CYS A 1 79 ? -6.931 -9.303 -5.784 1.00 96.31 79 CYS A O 1
ATOM 601 N N . GLY A 1 80 ? -5.205 -10.274 -4.751 1.00 94.06 80 GLY A N 1
ATOM 602 C CA . GLY A 1 80 ? -4.157 -9.522 -5.450 1.00 94.06 80 GLY A CA 1
ATOM 603 C C . GLY A 1 80 ? -4.067 -8.028 -5.110 1.00 94.06 80 GLY A C 1
ATOM 604 O O . GLY A 1 80 ? -3.189 -7.337 -5.627 1.00 94.06 80 GLY A O 1
ATOM 605 N N . SER A 1 81 ? -4.933 -7.496 -4.238 1.00 94.19 81 SER A N 1
ATOM 606 C CA . SER A 1 81 ? -4.927 -6.065 -3.910 1.00 94.19 81 SER A CA 1
ATOM 607 C C . SER A 1 81 ? -3.609 -5.634 -3.272 1.00 94.19 81 SER A C 1
ATOM 609 O O . SER A 1 81 ? -3.139 -6.229 -2.302 1.00 94.19 81 SER A O 1
ATOM 611 N N . ALA A 1 82 ? -3.050 -4.543 -3.782 1.00 93.25 82 ALA A N 1
ATOM 612 C CA . ALA A 1 82 ? -1.923 -3.839 -3.190 1.00 93.25 82 ALA A CA 1
ATOM 613 C C . ALA A 1 82 ? -2.259 -3.320 -1.779 1.00 93.25 82 ALA A C 1
ATOM 615 O O . ALA A 1 82 ? -3.239 -2.597 -1.640 1.00 93.25 82 ALA A O 1
ATOM 616 N N . ILE A 1 83 ? -1.434 -3.617 -0.761 1.00 93.38 83 ILE A N 1
ATOM 617 C CA . ILE A 1 83 ? -1.681 -3.159 0.626 1.00 93.38 83 ILE A CA 1
ATOM 618 C C . ILE A 1 83 ? -0.670 -2.109 1.067 1.00 93.38 83 ILE A C 1
ATOM 620 O O . ILE A 1 83 ? -1.053 -0.994 1.397 1.00 93.38 83 ILE A O 1
ATOM 624 N N . PHE A 1 84 ? 0.622 -2.425 1.036 1.00 92.62 84 PHE A N 1
ATOM 625 C CA . PHE A 1 84 ? 1.676 -1.461 1.340 1.00 92.62 84 PHE A CA 1
ATOM 626 C C . PHE A 1 84 ? 2.981 -1.850 0.642 1.00 92.62 84 PHE A C 1
ATOM 628 O O . PHE A 1 84 ? 3.110 -2.921 0.051 1.00 92.62 84 PHE A O 1
ATOM 635 N N . GLY A 1 85 ? 3.944 -0.945 0.639 1.00 89.50 85 GLY A N 1
ATOM 636 C CA . GLY A 1 85 ? 5.334 -1.214 0.330 1.00 89.50 85 GLY A CA 1
ATOM 637 C C . GLY A 1 85 ? 6.186 -0.781 1.508 1.00 89.50 85 GLY A C 1
ATOM 638 O O . GLY A 1 85 ? 5.873 0.209 2.165 1.00 89.50 85 GLY A O 1
ATOM 639 N N . SER A 1 86 ? 7.254 -1.515 1.757 1.00 83.62 86 SER A N 1
ATOM 640 C CA . SER A 1 86 ? 8.265 -1.190 2.758 1.00 83.62 86 SER A CA 1
ATOM 641 C C . SER A 1 86 ? 9.618 -1.133 2.071 1.00 83.62 86 SER A C 1
ATOM 643 O O . SER A 1 86 ? 9.868 -1.852 1.109 1.00 83.62 86 SER A O 1
ATOM 645 N N . ASN A 1 87 ? 10.491 -0.248 2.522 1.00 70.94 87 ASN A N 1
ATOM 646 C CA . ASN A 1 87 ? 11.886 -0.221 2.099 1.00 70.94 87 ASN A CA 1
ATOM 647 C C . ASN A 1 87 ? 12.735 0.093 3.335 1.00 70.94 87 ASN A C 1
ATOM 649 O O . ASN A 1 87 ? 12.324 0.956 4.124 1.00 70.94 87 ASN A O 1
ATOM 653 N N . PRO A 1 88 ? 13.909 -0.531 3.537 1.00 57.19 88 PRO A N 1
ATOM 654 C CA . PRO A 1 88 ? 14.896 0.045 4.436 1.00 57.19 88 PRO A CA 1
ATOM 655 C C . PRO A 1 88 ? 15.169 1.483 3.987 1.00 57.19 88 PRO A C 1
ATOM 657 O O . PRO A 1 88 ? 15.230 1.795 2.794 1.00 57.19 88 PRO A O 1
ATOM 660 N N . VAL A 1 89 ? 15.222 2.399 4.949 1.00 54.62 89 VAL A N 1
ATOM 661 C CA . VAL A 1 89 ? 15.491 3.802 4.644 1.00 54.62 89 VAL A CA 1
ATOM 662 C C . VAL A 1 89 ? 16.918 3.897 4.125 1.00 54.62 89 VAL A C 1
ATOM 664 O O . VAL A 1 89 ? 17.853 3.523 4.823 1.00 54.62 89 VAL A O 1
ATOM 667 N N . ILE A 1 90 ? 17.081 4.372 2.887 1.00 44.25 90 ILE A N 1
ATOM 668 C CA . ILE A 1 90 ? 18.399 4.719 2.356 1.00 44.25 90 ILE A CA 1
ATOM 669 C C . ILE A 1 90 ? 18.800 6.034 3.043 1.00 44.25 90 ILE A C 1
ATOM 671 O O . ILE A 1 90 ? 18.123 7.045 2.817 1.00 44.25 90 ILE A O 1
ATOM 675 N N . PRO A 1 91 ? 19.859 6.053 3.873 1.00 35.78 91 PRO A N 1
ATOM 676 C CA . PRO A 1 91 ? 20.185 7.196 4.729 1.00 35.78 91 PRO A CA 1
ATOM 677 C C . PRO A 1 91 ? 20.459 8.484 3.939 1.00 35.78 91 PRO A C 1
ATOM 679 O O . PRO A 1 91 ? 20.185 9.570 4.431 1.00 35.78 91 PRO A O 1
ATOM 682 N N . ASN A 1 92 ? 20.899 8.381 2.681 1.00 36.16 92 ASN A N 1
ATOM 683 C CA . ASN A 1 92 ? 21.288 9.541 1.874 1.00 36.16 92 ASN A CA 1
ATOM 684 C C . ASN A 1 92 ? 20.162 10.142 1.000 1.00 36.16 92 ASN A C 1
ATOM 686 O O . ASN A 1 92 ? 20.426 10.926 0.093 1.00 36.16 92 ASN A O 1
ATOM 690 N N . ARG A 1 93 ? 18.892 9.757 1.211 1.00 41.50 93 ARG A N 1
ATOM 691 C CA . ARG A 1 93 ? 17.742 10.337 0.476 1.00 41.50 93 ARG A CA 1
ATOM 692 C C . ARG A 1 93 ? 16.590 10.800 1.368 1.00 41.50 93 ARG A C 1
ATOM 694 O O . ARG A 1 93 ? 15.572 11.259 0.853 1.00 41.50 93 ARG A O 1
ATOM 701 N N . SER A 1 94 ? 16.730 10.674 2.685 1.00 38.31 94 SER A N 1
ATOM 702 C CA . SER A 1 94 ? 15.711 11.079 3.652 1.00 38.31 94 SER A CA 1
ATOM 703 C C . SER A 1 94 ? 16.346 12.007 4.684 1.00 38.31 94 SER A C 1
ATOM 705 O O . SER A 1 94 ? 17.183 11.529 5.446 1.00 38.31 94 SER A O 1
ATOM 707 N N . PRO A 1 95 ? 15.942 13.288 4.776 1.00 37.34 95 PRO A N 1
ATOM 708 C CA . PRO A 1 95 ? 16.475 14.225 5.772 1.00 37.34 95 PRO A CA 1
ATOM 709 C C . PRO A 1 95 ? 16.215 13.806 7.226 1.00 37.34 95 PRO A C 1
ATOM 711 O O . PRO A 1 95 ? 16.690 14.457 8.145 1.00 37.34 95 PRO A O 1
ATOM 714 N N . SER A 1 96 ? 15.405 12.767 7.448 1.00 39.88 96 SER A N 1
ATOM 715 C CA . SER A 1 96 ? 14.824 12.475 8.751 1.00 39.88 96 SER A CA 1
ATOM 716 C C . SER A 1 96 ? 15.466 11.319 9.525 1.00 39.88 96 SER A C 1
ATOM 718 O O . SER A 1 96 ? 15.296 11.304 10.728 1.00 39.88 96 SER A O 1
ATOM 720 N N . GLY A 1 97 ? 16.221 10.386 8.927 1.00 32.88 97 GLY A N 1
ATOM 721 C CA . GLY A 1 97 ? 16.967 9.381 9.714 1.00 32.88 97 GLY A CA 1
ATOM 722 C C . GLY A 1 97 ? 16.141 8.395 10.572 1.00 32.88 97 GLY A C 1
ATOM 723 O O . GLY A 1 97 ? 16.530 8.115 11.700 1.00 32.88 97 GLY A O 1
ATOM 724 N N . TRP A 1 98 ? 15.033 7.831 10.066 1.00 39.06 98 TRP A N 1
ATOM 725 C CA . TRP A 1 98 ? 14.192 6.873 10.825 1.00 39.06 98 TRP A CA 1
ATOM 726 C C . TRP A 1 98 ? 14.016 5.515 10.130 1.00 39.06 98 TRP A C 1
ATOM 728 O O . TRP A 1 98 ? 14.180 5.405 8.920 1.00 39.06 98 TRP A O 1
ATOM 7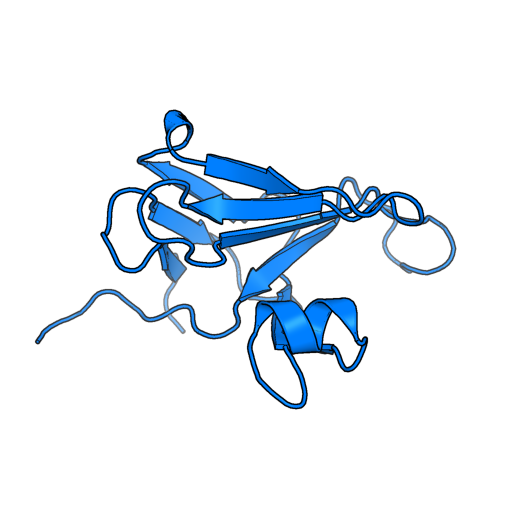38 N N . GLY A 1 99 ? 13.680 4.474 10.904 1.00 45.56 99 GLY A N 1
ATOM 739 C CA . GLY A 1 99 ? 13.463 3.092 10.452 1.00 45.56 99 GLY A CA 1
ATOM 740 C C . GLY A 1 99 ? 12.393 2.924 9.359 1.00 45.56 99 GLY A C 1
ATOM 741 O O . GLY A 1 99 ? 11.467 3.718 9.258 1.00 45.56 99 GLY A O 1
ATOM 742 N N . ARG A 1 100 ? 12.577 1.883 8.528 1.00 52.62 100 ARG A N 1
ATOM 743 C CA . ARG A 1 100 ? 11.746 1.401 7.393 1.00 52.62 100 ARG A CA 1
ATOM 744 C C . ARG A 1 100 ? 10.625 2.347 6.912 1.00 52.62 100 ARG A C 1
ATOM 746 O O . ARG A 1 100 ? 9.563 2.444 7.522 1.00 52.62 100 ARG A O 1
ATOM 753 N N . SER A 1 101 ? 10.809 2.953 5.735 1.00 61.31 101 SER A N 1
ATOM 754 C CA . SER A 1 101 ? 9.767 3.760 5.089 1.00 61.31 101 SER A CA 1
ATOM 755 C C . SER A 1 101 ? 8.632 2.851 4.620 1.00 61.31 101 SER A C 1
ATOM 757 O O . SER A 1 101 ? 8.869 1.904 3.868 1.00 61.31 101 SER A O 1
ATOM 759 N N . THR A 1 102 ? 7.412 3.144 5.072 1.00 70.38 102 THR A N 1
ATOM 760 C CA . THR A 1 102 ? 6.186 2.474 4.628 1.00 70.38 102 THR A CA 1
ATOM 761 C C . THR A 1 102 ? 5.439 3.386 3.666 1.00 70.38 102 THR A C 1
ATOM 763 O O . THR A 1 102 ? 5.342 4.593 3.873 1.00 70.38 102 THR A O 1
ATOM 766 N N . THR A 1 103 ? 4.908 2.817 2.594 1.00 74.06 103 THR A N 1
ATOM 767 C CA . THR A 1 103 ? 4.081 3.513 1.612 1.00 74.06 103 THR A CA 1
ATOM 768 C C . THR A 1 103 ? 2.814 2.709 1.377 1.00 74.06 103 THR A C 1
ATOM 770 O O . THR A 1 103 ? 2.888 1.512 1.124 1.00 74.06 103 THR A O 1
ATOM 773 N N . ILE A 1 104 ? 1.652 3.348 1.409 1.00 73.12 104 ILE A N 1
ATOM 774 C CA . ILE A 1 104 ? 0.356 2.703 1.156 1.00 73.12 104 ILE A CA 1
ATOM 775 C C . ILE A 1 104 ? -0.250 3.236 -0.152 1.00 73.12 104 ILE A C 1
ATOM 777 O O . ILE A 1 104 ? 0.083 4.352 -0.564 1.00 73.12 104 ILE A O 1
ATOM 781 N N . PRO A 1 105 ? -1.108 2.477 -0.857 1.00 72.25 105 PRO A N 1
ATOM 782 C CA . PRO A 1 105 ? -1.879 3.011 -1.975 1.00 72.25 105 PRO A CA 1
ATOM 783 C C . PRO A 1 105 ? -2.673 4.240 -1.530 1.00 72.25 105 PRO A C 1
ATOM 785 O O . PRO A 1 105 ? -3.295 4.218 -0.474 1.00 72.25 105 PRO A O 1
ATOM 788 N N . ALA A 1 106 ? -2.696 5.298 -2.343 1.00 61.50 106 ALA A N 1
ATOM 789 C CA . ALA A 1 106 ? -3.428 6.522 -1.995 1.00 61.50 106 ALA A CA 1
ATOM 790 C C . ALA A 1 106 ? -4.964 6.343 -1.980 1.00 61.50 106 ALA A C 1
ATOM 792 O O . ALA A 1 106 ? -5.678 7.213 -1.494 1.00 61.50 106 ALA A O 1
ATOM 793 N N . PHE A 1 107 ? -5.478 5.207 -2.466 1.00 57.75 107 PHE A N 1
ATOM 794 C CA . PHE A 1 107 ? -6.903 4.857 -2.463 1.00 57.75 107 PHE A CA 1
ATOM 795 C C . PHE A 1 107 ? -7.376 4.274 -1.119 1.00 57.75 107 PHE A C 1
ATOM 797 O O . PHE A 1 107 ? -8.158 3.324 -1.087 1.00 57.75 107 PHE A O 1
ATOM 804 N N . VAL A 1 108 ? -6.904 4.828 0.002 1.00 52.97 108 VAL A N 1
ATOM 805 C CA . VAL A 1 108 ? -7.421 4.488 1.335 1.00 52.97 108 VAL A CA 1
ATOM 806 C C . VAL A 1 108 ? -8.824 5.084 1.455 1.00 52.97 108 VAL A C 1
ATOM 808 O O . VAL A 1 108 ? -8.996 6.250 1.804 1.00 52.97 108 VAL A O 1
ATOM 811 N N . ARG A 1 109 ? -9.848 4.312 1.081 1.00 49.84 109 ARG A N 1
ATOM 812 C CA . ARG A 1 109 ? -11.244 4.691 1.318 1.00 49.84 109 ARG A CA 1
ATOM 813 C C . ARG A 1 109 ? -11.574 4.473 2.789 1.00 49.84 109 ARG A C 1
ATOM 815 O O . ARG A 1 109 ? -11.359 3.381 3.303 1.00 49.84 109 ARG A O 1
ATOM 822 N N . ARG A 1 110 ? -12.216 5.464 3.416 1.00 39.72 110 ARG A N 1
ATOM 823 C CA . ARG A 1 110 ? -13.027 5.233 4.618 1.00 39.72 110 ARG A CA 1
ATOM 824 C C . ARG A 1 110 ? -14.032 4.128 4.283 1.00 39.72 110 ARG A C 1
ATOM 826 O O . ARG A 1 110 ? -14.799 4.274 3.332 1.00 39.72 110 ARG A O 1
ATOM 833 N N . CYS A 1 111 ? -14.024 3.031 5.036 1.00 39.75 111 CYS A N 1
ATOM 834 C CA . CYS A 1 111 ? -15.110 2.061 4.961 1.00 39.75 111 CYS A CA 1
ATOM 835 C C . CYS A 1 111 ? -16.356 2.738 5.553 1.00 39.75 111 CYS A C 1
ATOM 837 O O . CYS A 1 111 ? -16.415 2.996 6.753 1.00 39.7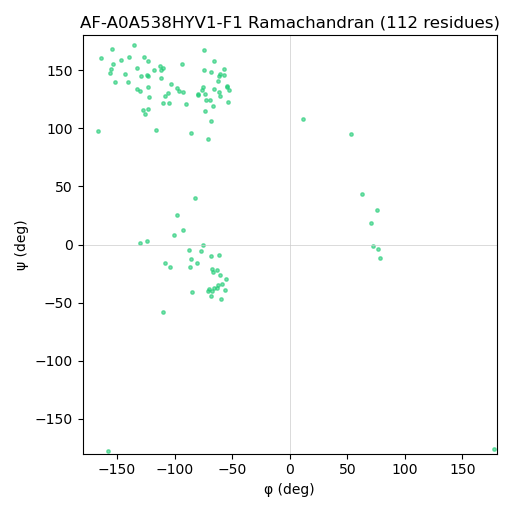5 111 CYS A O 1
ATOM 839 N N . GLY A 1 112 ? -17.294 3.123 4.691 1.00 34.88 112 GLY A N 1
ATOM 840 C CA . GLY A 1 112 ? -18.521 3.825 5.051 1.00 34.88 112 GLY A CA 1
ATOM 841 C C . GLY A 1 112 ? -19.507 3.811 3.887 1.00 34.88 112 GLY A C 1
ATOM 842 O O . GLY A 1 112 ? -19.382 4.627 2.979 1.00 34.88 112 GLY A O 1
ATOM 843 N N . SER A 1 113 ? -20.436 2.852 3.962 1.00 35.62 113 SER A N 1
ATOM 844 C CA . SER A 1 113 ? -21.754 2.773 3.311 1.00 35.62 113 SER A CA 1
ATOM 845 C C . SER A 1 113 ? -21.831 2.949 1.789 1.00 35.62 113 SER A C 1
ATOM 847 O O . SER A 1 113 ? -22.003 4.055 1.279 1.00 35.62 113 SER A O 1
ATOM 849 N N . SER A 1 114 ? -21.820 1.828 1.070 1.00 36.34 114 SER A N 1
ATOM 850 C CA . SER A 1 114 ? -22.965 1.407 0.236 1.00 36.34 114 SER A CA 1
ATOM 851 C C . SER A 1 114 ? -23.128 -0.100 0.379 1.00 36.34 114 SER A C 1
ATOM 853 O O . SER A 1 114 ? -22.076 -0.764 0.528 1.00 36.34 114 SER A O 1
#

Foldseek 3Di:
DDDFQKAAFPVRQWIKTFGDDWPDKDWAQDPVQCVLVVHNTFIKTWGDPPRMDIPGNPVQWDWDDDPPFQKIWIAGNPHRHTAKIWHADPVVPDPPPDGITIMGGPPRDDPDDD

Radius of gyration: 13.86 Å; Cα contacts (8 Å, |Δi|>4): 228; chains: 1; bounding box: 44×29×30 Å

Nearest PDB structures (foldseek):
  3fac-assembly6_F  TM=7.929E-01  e=4.534E-06  Cereibacter sphaeroides 2.4.1
  8ajq-assembly2_C  TM=8.237E-01  e=5.766E-05  Pseudomonas aeruginosa PAO1
  1xa8-assembly1_A  TM=7.900E-01  e=7.159E-05  Paracoccus denitrificans
  1zxu-assembly1_A  TM=3.313E-01  e=4.841E-01  Arabidopsis thaliana
  2kcz-assembly1_A  TM=4.140E-01  e=4.958E+00  Deinococcus radiodurans R1 = ATCC 13939 = DSM 20539

pLDDT: mean 80.51, std 19.45, range [32.88, 97.44]